Protein AF-A0A3A5JK06-F1 (afdb_monomer)

Structure (mmCIF, N/CA/C/O backbone):
data_AF-A0A3A5JK06-F1
#
_entry.id   AF-A0A3A5JK06-F1
#
loop_
_atom_site.group_PDB
_atom_site.id
_atom_site.type_symbol
_atom_site.label_atom_id
_atom_site.label_alt_id
_atom_site.label_comp_id
_atom_site.label_asym_id
_atom_site.label_entity_id
_atom_site.label_seq_id
_atom_site.pdbx_PDB_ins_code
_atom_site.Cartn_x
_atom_site.Cartn_y
_atom_site.Cartn_z
_atom_site.occupancy
_atom_site.B_iso_or_equiv
_atom_site.auth_seq_id
_atom_site.auth_comp_id
_atom_site.auth_asym_id
_atom_site.auth_atom_id
_atom_site.pdbx_PDB_model_num
ATOM 1 N N . MET A 1 1 ? 37.159 8.274 -8.902 1.00 61.00 1 MET A N 1
ATOM 2 C CA . MET A 1 1 ? 36.140 7.293 -9.326 1.00 61.00 1 MET A CA 1
ATOM 3 C C . MET A 1 1 ? 34.834 7.726 -8.692 1.00 61.00 1 MET A C 1
ATOM 5 O O . MET A 1 1 ? 34.833 7.932 -7.487 1.00 61.00 1 MET A O 1
ATOM 9 N N . TYR A 1 2 ? 33.794 7.965 -9.487 1.00 80.38 2 TYR A N 1
ATOM 10 C CA . TYR A 1 2 ? 32.463 8.293 -8.976 1.00 80.38 2 TYR A CA 1
ATOM 11 C C . TYR A 1 2 ? 31.572 7.072 -9.168 1.00 80.38 2 TYR A C 1
ATOM 13 O O . TYR A 1 2 ? 31.532 6.518 -10.265 1.00 80.38 2 TYR A O 1
ATOM 21 N N . SER A 1 3 ? 30.898 6.663 -8.099 1.00 85.75 3 SER A N 1
ATOM 22 C CA . SER A 1 3 ? 29.885 5.613 -8.129 1.00 85.75 3 SER A CA 1
ATOM 23 C C . SER A 1 3 ? 28.515 6.262 -7.998 1.00 85.75 3 SER A C 1
ATOM 25 O O . SER A 1 3 ? 28.355 7.226 -7.248 1.00 85.75 3 SER A O 1
ATOM 27 N N . PHE A 1 4 ? 27.546 5.746 -8.747 1.00 90.62 4 PHE A N 1
ATOM 28 C CA . PHE A 1 4 ? 26.143 6.120 -8.633 1.00 90.62 4 PHE A CA 1
ATOM 29 C C . PHE A 1 4 ? 25.380 4.948 -8.020 1.00 90.62 4 PHE A C 1
ATOM 31 O O . PHE A 1 4 ? 25.521 3.817 -8.481 1.00 90.62 4 PHE A O 1
ATOM 38 N N . GLU A 1 5 ? 24.583 5.230 -6.997 1.00 94.38 5 GLU A N 1
ATOM 39 C CA . GLU A 1 5 ? 23.734 4.258 -6.315 1.00 94.38 5 GLU A CA 1
ATOM 40 C C . GLU A 1 5 ? 22.296 4.769 -6.330 1.00 94.38 5 GLU A C 1
ATOM 42 O O . GLU A 1 5 ? 22.045 5.963 -6.146 1.00 94.38 5 GLU A O 1
ATOM 47 N N . SER A 1 6 ? 21.347 3.865 -6.548 1.00 93.69 6 SER A N 1
ATOM 48 C CA . SER A 1 6 ? 19.922 4.177 -6.530 1.00 93.69 6 SER A CA 1
ATOM 49 C C . SER A 1 6 ? 19.118 3.008 -5.964 1.00 93.69 6 SER A C 1
ATOM 51 O O . SER A 1 6 ? 19.579 1.864 -6.009 1.00 93.69 6 SER A O 1
ATOM 53 N N . PRO A 1 7 ? 17.892 3.261 -5.476 1.00 92.75 7 PRO A N 1
ATOM 54 C CA . PRO A 1 7 ? 16.933 2.199 -5.201 1.00 92.75 7 PRO A CA 1
ATOM 55 C C . PRO A 1 7 ? 16.678 1.338 -6.445 1.00 92.75 7 PRO A C 1
ATOM 57 O O . PRO A 1 7 ? 16.765 1.828 -7.573 1.00 92.75 7 PRO A O 1
ATOM 60 N N . ALA A 1 8 ? 16.304 0.073 -6.237 1.00 90.50 8 ALA A N 1
ATOM 61 C CA . ALA A 1 8 ? 15.871 -0.809 -7.323 1.00 90.50 8 ALA A CA 1
ATOM 62 C C . ALA A 1 8 ? 14.547 -0.344 -7.962 1.00 90.50 8 ALA A C 1
ATOM 64 O O . ALA A 1 8 ? 14.322 -0.574 -9.146 1.00 90.50 8 ALA A O 1
ATOM 65 N N . ALA A 1 9 ? 13.690 0.328 -7.185 1.00 91.50 9 ALA A N 1
ATOM 66 C CA . ALA A 1 9 ? 12.434 0.911 -7.642 1.00 91.50 9 ALA A CA 1
ATOM 67 C C . ALA A 1 9 ? 12.063 2.147 -6.804 1.00 91.50 9 ALA A C 1
ATOM 69 O O . ALA A 1 9 ? 12.393 2.225 -5.619 1.00 91.50 9 ALA A O 1
ATOM 70 N N . HIS A 1 10 ? 11.352 3.095 -7.421 1.00 93.88 10 HIS A N 1
ATOM 71 C CA . HIS A 1 10 ? 10.729 4.248 -6.760 1.00 93.88 10 HIS A CA 1
ATOM 72 C C . HIS A 1 10 ? 9.294 4.391 -7.269 1.00 93.88 10 HIS A C 1
ATOM 74 O O . HIS A 1 10 ? 9.087 4.561 -8.469 1.00 93.88 10 HIS A O 1
ATOM 80 N N . VAL A 1 11 ? 8.314 4.314 -6.367 1.00 94.75 11 VAL A N 1
ATOM 81 C CA . VAL A 1 11 ? 6.880 4.380 -6.694 1.00 94.75 11 VAL A CA 1
ATOM 82 C C . VAL A 1 11 ? 6.276 5.603 -6.014 1.00 94.75 11 VAL A C 1
ATOM 84 O O . VAL A 1 11 ? 6.385 5.767 -4.801 1.00 94.75 11 VAL A O 1
ATOM 87 N N . GLN A 1 12 ? 5.645 6.481 -6.797 1.00 96.56 12 GLN A N 1
ATOM 88 C CA . GLN A 1 12 ? 5.057 7.722 -6.302 1.00 96.56 12 GLN A CA 1
ATOM 89 C C . GLN A 1 12 ? 3.766 8.045 -7.051 1.00 96.56 12 GLN A C 1
ATOM 91 O O . GLN A 1 12 ? 3.739 8.112 -8.276 1.00 96.56 12 GLN A O 1
ATOM 96 N N . GLY A 1 13 ? 2.707 8.324 -6.297 1.00 96.12 13 GLY A N 1
ATOM 97 C CA . GLY A 1 13 ? 1.415 8.699 -6.847 1.00 96.12 13 GLY A CA 1
ATOM 98 C C . GLY A 1 13 ? 0.376 8.880 -5.750 1.00 96.12 13 GLY A C 1
ATOM 99 O O . GLY A 1 13 ? 0.583 8.517 -4.592 1.00 96.12 13 GLY A O 1
ATOM 100 N N . ARG A 1 14 ? -0.767 9.461 -6.106 1.00 96.06 14 ARG A N 1
ATOM 101 C CA . ARG A 1 14 ? -1.895 9.569 -5.181 1.00 96.06 14 ARG A CA 1
ATOM 102 C C . ARG A 1 14 ? -2.548 8.198 -5.035 1.00 96.06 14 ARG A C 1
ATOM 104 O O . ARG A 1 14 ? -3.005 7.650 -6.027 1.00 96.06 14 ARG A O 1
ATOM 111 N N . GLY A 1 15 ? -2.664 7.709 -3.804 1.00 94.75 15 GLY A N 1
ATOM 112 C CA . GLY A 1 15 ? -3.385 6.467 -3.512 1.00 94.75 15 GLY A CA 1
ATOM 113 C C . GLY A 1 15 ? -2.573 5.184 -3.691 1.00 94.75 15 GLY A C 1
ATOM 114 O O . GLY A 1 15 ? -3.098 4.131 -3.370 1.00 94.75 15 GLY A O 1
ATOM 115 N N . VAL A 1 16 ? -1.291 5.259 -4.070 1.00 96.19 16 VAL A N 1
ATOM 116 C CA . VAL A 1 16 ? -0.425 4.087 -4.351 1.00 96.19 16 VAL A CA 1
ATOM 117 C C . VAL A 1 16 ? -0.297 3.077 -3.205 1.00 96.19 16 VAL A C 1
ATOM 119 O O . VAL A 1 16 ? 0.151 1.959 -3.415 1.00 96.19 16 VAL A O 1
ATOM 122 N N . VAL A 1 17 ? -0.723 3.427 -1.988 1.00 95.31 17 VAL A N 1
ATOM 123 C CA . VAL A 1 17 ? -0.833 2.474 -0.873 1.00 95.31 17 VAL A CA 1
ATOM 124 C C . VAL A 1 17 ? -1.792 1.313 -1.179 1.00 95.31 17 VAL A C 1
ATOM 126 O O . VAL A 1 17 ? -1.644 0.244 -0.603 1.00 95.31 17 VAL A O 1
ATOM 129 N N . THR A 1 18 ? -2.758 1.493 -2.086 1.00 96.00 18 THR A N 1
ATOM 130 C CA . THR A 1 18 ? -3.660 0.416 -2.530 1.00 96.00 18 THR A CA 1
ATOM 131 C C . THR A 1 18 ? -3.035 -0.498 -3.586 1.00 96.00 18 THR A C 1
ATOM 133 O O . THR A 1 18 ? -3.632 -1.510 -3.929 1.00 96.00 18 THR A O 1
ATOM 136 N N . GLU A 1 19 ? -1.841 -0.161 -4.079 1.00 94.75 19 GLU A N 1
ATOM 137 C CA . GLU A 1 19 ? -1.062 -0.912 -5.078 1.00 94.75 19 GLU A CA 1
ATOM 138 C C . GLU A 1 19 ? 0.193 -1.559 -4.444 1.00 94.75 19 GLU A C 1
ATOM 140 O O . GLU A 1 19 ? 1.083 -2.044 -5.142 1.00 94.75 19 GLU A O 1
ATOM 145 N N . LEU A 1 20 ? 0.291 -1.548 -3.107 1.00 94.06 20 LEU A N 1
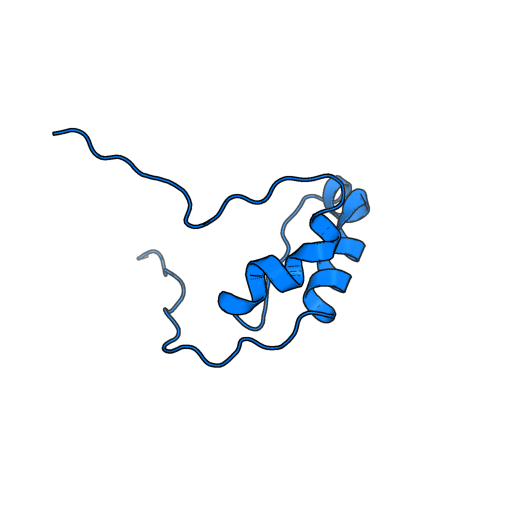ATOM 146 C CA . LEU A 1 20 ? 1.416 -2.091 -2.340 1.00 94.06 20 LEU A CA 1
ATOM 147 C C . LEU A 1 20 ? 1.699 -3.554 -2.687 1.00 94.06 20 LEU A C 1
ATOM 149 O O . LEU A 1 20 ? 2.857 -3.889 -2.922 1.00 94.06 20 LEU A O 1
ATOM 153 N N . GLY A 1 21 ? 0.659 -4.390 -2.738 1.00 93.81 21 GLY A N 1
ATOM 154 C CA . GLY A 1 21 ? 0.758 -5.808 -3.083 1.00 93.81 21 GLY A CA 1
ATOM 155 C C . GLY A 1 21 ? 1.444 -6.040 -4.423 1.00 93.81 21 GLY A C 1
ATOM 156 O O . GLY A 1 21 ? 2.447 -6.747 -4.485 1.00 93.81 21 GLY A O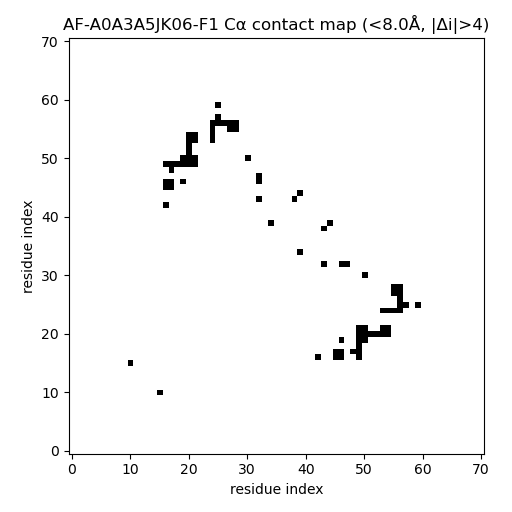 1
ATOM 157 N N . ASP A 1 22 ? 0.977 -5.364 -5.472 1.00 92.69 22 ASP A N 1
ATOM 158 C CA . ASP A 1 22 ? 1.552 -5.457 -6.818 1.00 92.69 22 ASP A CA 1
ATOM 159 C C . ASP A 1 22 ? 3.012 -4.988 -6.856 1.00 92.69 22 ASP A C 1
ATOM 161 O O . ASP A 1 22 ? 3.858 -5.608 -7.502 1.00 92.69 22 ASP A O 1
ATOM 165 N N . CYS A 1 23 ? 3.332 -3.918 -6.122 1.00 92.94 23 CYS A N 1
ATOM 166 C CA . CYS A 1 23 ? 4.686 -3.368 -6.069 1.00 92.94 23 CYS A CA 1
ATOM 167 C C . CYS A 1 23 ? 5.694 -4.314 -5.400 1.00 92.94 23 CYS A C 1
ATOM 169 O O . CYS A 1 23 ? 6.879 -4.279 -5.740 1.00 92.94 23 CYS A O 1
ATOM 171 N N . VAL A 1 24 ? 5.255 -5.124 -4.430 1.00 92.31 24 VAL A N 1
ATOM 172 C CA . VAL A 1 24 ? 6.138 -5.992 -3.632 1.00 92.31 24 VAL A CA 1
ATOM 173 C C . VAL A 1 24 ? 5.962 -7.481 -3.915 1.00 92.31 24 VAL A C 1
ATOM 175 O O . VAL A 1 24 ? 6.700 -8.279 -3.340 1.00 92.31 24 VAL A O 1
ATOM 178 N N . ALA A 1 25 ? 5.051 -7.866 -4.815 1.00 91.38 25 ALA A N 1
ATOM 179 C CA . ALA A 1 25 ? 4.740 -9.263 -5.122 1.00 91.38 25 ALA A CA 1
ATOM 180 C C . ALA A 1 25 ? 5.986 -10.080 -5.494 1.00 91.38 25 ALA A C 1
ATOM 182 O O . ALA A 1 25 ? 6.098 -11.242 -5.122 1.00 91.38 25 ALA A O 1
ATOM 183 N N . SER A 1 26 ? 6.970 -9.473 -6.168 1.00 88.25 26 SER A N 1
ATOM 184 C CA . SER A 1 26 ? 8.220 -10.149 -6.541 1.00 88.25 26 SER A CA 1
ATOM 185 C C . SER A 1 26 ? 9.236 -10.292 -5.398 1.00 88.25 26 SER A C 1
ATOM 187 O O . SER A 1 26 ? 10.267 -10.932 -5.588 1.00 88.25 26 SER A O 1
ATOM 189 N N . LEU A 1 27 ? 9.012 -9.664 -4.238 1.00 90.38 27 LEU A N 1
ATOM 190 C CA . LEU A 1 27 ? 9.949 -9.671 -3.105 1.00 90.38 27 LEU A CA 1
ATOM 191 C C . LEU A 1 27 ? 9.719 -10.849 -2.151 1.00 90.38 27 LEU A C 1
ATOM 193 O O . LEU A 1 27 ? 10.642 -11.247 -1.439 1.00 90.38 27 LEU A O 1
ATOM 197 N N . GLY A 1 28 ? 8.509 -11.414 -2.122 1.00 89.31 28 GLY A N 1
ATOM 198 C CA . GLY A 1 28 ? 8.172 -12.552 -1.273 1.00 89.31 28 GLY A CA 1
ATOM 199 C C . GLY A 1 28 ? 6.673 -12.708 -1.040 1.00 89.31 28 GLY A C 1
ATOM 200 O O . GLY A 1 28 ? 5.860 -11.937 -1.531 1.00 89.31 28 GLY A O 1
ATOM 201 N N . SER A 1 29 ? 6.310 -13.731 -0.269 1.00 88.56 29 SER A N 1
ATOM 202 C CA . SER A 1 29 ? 4.918 -14.102 0.024 1.00 88.56 29 SER A CA 1
ATOM 203 C C . SER A 1 29 ? 4.402 -13.565 1.362 1.00 88.56 29 SER A C 1
ATOM 205 O O . SER A 1 29 ? 3.317 -13.932 1.806 1.00 88.56 29 SER A O 1
ATOM 207 N N . SER A 1 30 ? 5.216 -12.808 2.094 1.00 90.56 30 SER A N 1
ATOM 208 C CA . SER A 1 30 ? 4.876 -12.302 3.424 1.00 90.56 30 SER A CA 1
ATOM 209 C C . SER A 1 30 ? 5.571 -10.972 3.662 1.00 90.56 30 SER A C 1
ATOM 211 O O . SER A 1 30 ? 6.737 -10.807 3.302 1.00 90.56 30 SER A O 1
ATOM 213 N N . ALA A 1 31 ? 4.871 -10.043 4.307 1.00 92.12 31 ALA A N 1
ATOM 214 C CA . ALA A 1 31 ? 5.383 -8.720 4.626 1.00 92.12 31 ALA A CA 1
ATOM 215 C C . ALA A 1 31 ? 5.144 -8.381 6.103 1.00 92.12 31 ALA A C 1
ATOM 217 O O . ALA A 1 31 ? 4.134 -8.766 6.691 1.00 92.12 31 ALA A O 1
ATOM 218 N N . LEU A 1 32 ? 6.076 -7.632 6.694 1.00 94.94 32 LEU A N 1
ATOM 219 C CA . LEU A 1 32 ? 5.907 -7.001 8.001 1.00 94.94 32 LEU A CA 1
ATOM 220 C C . LEU A 1 32 ? 5.649 -5.509 7.786 1.00 94.94 32 LEU A C 1
ATOM 222 O O . LEU A 1 32 ? 6.538 -4.783 7.345 1.00 94.94 32 LEU A O 1
ATOM 226 N N . VAL A 1 33 ? 4.442 -5.052 8.114 1.00 95.06 33 VAL A N 1
ATOM 227 C CA . VAL A 1 33 ? 4.078 -3.630 8.061 1.00 95.06 33 VAL A CA 1
ATOM 228 C C . VAL A 1 33 ? 4.486 -2.962 9.374 1.00 95.06 33 VAL A C 1
ATOM 230 O O . VAL A 1 33 ? 4.040 -3.379 10.442 1.00 95.06 33 VAL A O 1
ATOM 233 N N . ILE A 1 34 ? 5.332 -1.931 9.295 1.00 96.12 34 ILE A N 1
ATOM 234 C CA . ILE A 1 34 ? 5.843 -1.182 10.452 1.00 96.12 34 ILE A CA 1
ATOM 235 C C . ILE A 1 34 ? 5.425 0.283 10.319 1.00 96.12 34 ILE A C 1
ATOM 237 O O . ILE A 1 34 ? 5.669 0.912 9.292 1.00 96.12 34 ILE A O 1
ATOM 241 N N . GLY A 1 35 ? 4.836 0.827 11.378 1.00 96.00 35 GLY A N 1
ATOM 242 C CA . GLY A 1 35 ? 4.472 2.233 11.524 1.00 96.00 35 GLY A CA 1
ATOM 243 C C . GLY A 1 35 ? 4.122 2.519 12.982 1.00 96.00 35 GLY A C 1
ATOM 244 O O . GLY A 1 35 ? 3.909 1.584 13.755 1.00 96.00 35 GLY A O 1
ATOM 245 N N . ASP A 1 36 ? 4.097 3.792 13.369 1.00 98.25 36 ASP A N 1
ATOM 246 C CA . ASP A 1 36 ? 3.492 4.178 14.645 1.00 98.25 36 ASP A CA 1
ATOM 247 C C . ASP A 1 36 ? 1.960 4.053 14.590 1.00 98.25 36 ASP A C 1
ATOM 249 O O . ASP A 1 36 ? 1.374 3.861 13.522 1.00 98.25 36 ASP A O 1
ATOM 253 N N . GLU A 1 37 ? 1.317 4.149 15.752 1.00 97.88 37 GLU A N 1
ATOM 254 C CA . GLU A 1 37 ? -0.136 4.017 15.898 1.00 97.88 37 GLU A CA 1
ATOM 255 C C . GLU A 1 37 ? -0.905 4.997 15.001 1.00 97.88 37 GLU A C 1
ATOM 257 O O . GLU A 1 37 ? -1.799 4.582 14.272 1.00 97.88 37 GLU A O 1
ATOM 262 N N . VAL A 1 38 ? -0.491 6.267 14.949 1.00 98.19 38 VAL A N 1
ATOM 263 C CA . VAL A 1 38 ? -1.166 7.295 14.144 1.00 98.19 38 VAL A CA 1
ATOM 264 C C . VAL A 1 38 ? -1.057 6.973 12.654 1.00 98.19 38 VAL A C 1
ATOM 266 O O . VAL A 1 38 ? -2.032 7.090 11.916 1.00 98.19 38 VAL A O 1
ATOM 269 N N . VA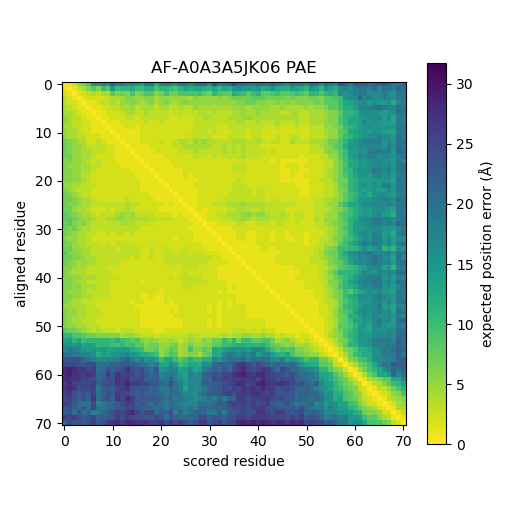L A 1 39 ? 0.115 6.548 12.181 1.00 97.69 39 VAL A N 1
ATOM 270 C CA . VAL A 1 39 ? 0.304 6.164 10.776 1.00 97.69 39 VAL A CA 1
ATOM 271 C C . VAL A 1 39 ? -0.524 4.927 10.432 1.00 97.69 39 VAL A C 1
ATOM 273 O O . VAL A 1 39 ? -1.186 4.901 9.390 1.00 97.69 39 VAL A O 1
ATOM 276 N N . LEU A 1 40 ? -0.514 3.908 11.293 1.00 97.81 40 LEU A N 1
ATOM 277 C CA . LEU A 1 40 ? -1.269 2.678 11.065 1.00 97.81 40 LEU A CA 1
ATOM 278 C C . LEU A 1 40 ? -2.785 2.914 11.109 1.00 97.81 40 LEU A C 1
ATOM 280 O O . LEU A 1 40 ? -3.490 2.309 10.305 1.00 97.81 40 LEU A O 1
ATOM 284 N N . ASP A 1 41 ? -3.275 3.853 11.914 1.00 98.19 41 ASP A N 1
ATOM 285 C CA . ASP A 1 41 ? -4.683 4.265 11.901 1.00 98.19 41 ASP A CA 1
ATOM 286 C C . ASP A 1 41 ? -5.083 4.962 10.586 1.00 98.19 41 ASP A C 1
ATOM 288 O O . ASP A 1 41 ? -6.223 4.860 10.132 1.00 98.19 41 ASP A O 1
ATOM 292 N N . ILE A 1 42 ? -4.152 5.664 9.928 1.00 97.81 42 ILE A N 1
ATOM 293 C CA . ILE A 1 42 ? -4.434 6.397 8.681 1.00 97.81 42 ILE A CA 1
ATOM 294 C C . ILE A 1 42 ? -4.389 5.480 7.447 1.00 97.81 42 ILE A C 1
ATOM 296 O O . ILE A 1 42 ? -5.179 5.669 6.508 1.00 97.81 42 ILE A O 1
ATOM 300 N N . VAL A 1 43 ? -3.437 4.538 7.392 1.00 97.06 43 VAL A N 1
ATOM 301 C CA . VAL A 1 43 ? -3.162 3.738 6.178 1.00 97.06 43 VAL A CA 1
ATOM 302 C C . VAL A 1 43 ? -3.035 2.232 6.390 1.00 97.06 43 VAL A C 1
ATOM 304 O O . VAL A 1 43 ? -3.000 1.502 5.399 1.00 97.06 43 VAL A O 1
ATOM 307 N N . GLY A 1 44 ? -2.964 1.757 7.633 1.00 97.06 44 GLY A N 1
ATOM 308 C CA . GLY A 1 44 ? -2.632 0.369 7.961 1.00 97.06 44 GLY A CA 1
ATOM 309 C C . GLY A 1 44 ? -3.587 -0.640 7.332 1.00 97.06 44 GLY A C 1
ATOM 310 O O . GLY A 1 44 ? -3.128 -1.610 6.733 1.00 97.06 44 GLY A O 1
ATOM 311 N N . ASP A 1 45 ? -4.892 -0.371 7.378 1.00 97.62 45 ASP A N 1
ATOM 312 C CA . ASP A 1 45 ? -5.893 -1.252 6.769 1.00 97.62 45 ASP A CA 1
ATOM 313 C C . ASP A 1 45 ? -5.745 -1.323 5.247 1.00 97.62 45 ASP A C 1
ATOM 315 O O . ASP A 1 45 ? -5.717 -2.412 4.687 1.00 97.62 45 ASP A O 1
ATOM 319 N N . ARG A 1 46 ? -5.544 -0.185 4.567 1.00 97.25 46 ARG A N 1
ATOM 320 C CA . ARG A 1 46 ? -5.351 -0.166 3.103 1.00 97.25 46 ARG A CA 1
ATOM 321 C C . ARG A 1 46 ? -4.084 -0.907 2.689 1.00 97.25 46 ARG A C 1
ATOM 323 O O . ARG A 1 46 ? -4.091 -1.599 1.677 1.00 97.25 46 ARG A O 1
ATOM 330 N N . ALA A 1 47 ? -3.015 -0.758 3.471 1.00 96.50 47 ALA A N 1
ATOM 331 C CA . ALA A 1 47 ? -1.766 -1.465 3.235 1.00 96.50 47 ALA A CA 1
ATOM 332 C C . ALA A 1 47 ? -1.946 -2.981 3.392 1.00 96.50 47 ALA A C 1
ATOM 334 O O . ALA A 1 47 ? -1.518 -3.727 2.518 1.00 96.50 47 ALA A O 1
ATOM 335 N N . ARG A 1 48 ? -2.610 -3.437 4.463 1.00 96.44 48 ARG A N 1
ATOM 336 C CA . ARG A 1 48 ? -2.898 -4.864 4.682 1.00 96.44 48 ARG A CA 1
ATOM 337 C C . ARG A 1 48 ? -3.797 -5.437 3.595 1.00 96.44 48 ARG A C 1
ATOM 339 O O . ARG A 1 48 ? -3.418 -6.427 2.993 1.00 96.44 48 ARG A O 1
ATOM 346 N N . THR A 1 49 ? -4.908 -4.771 3.275 1.00 97.19 49 THR A N 1
ATOM 347 C CA . THR A 1 49 ? -5.809 -5.206 2.197 1.00 97.19 49 THR A CA 1
ATOM 348 C C . THR A 1 49 ? -5.0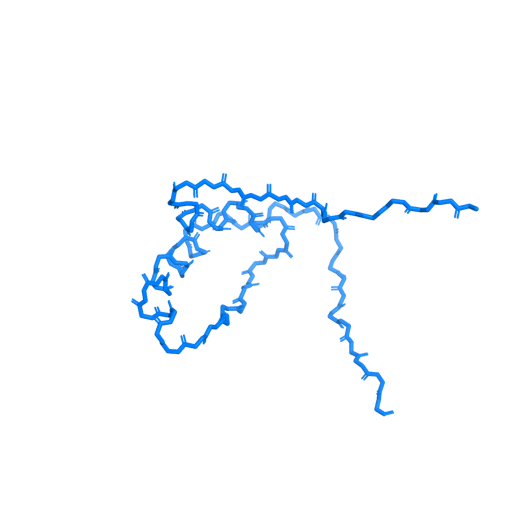66 -5.345 0.870 1.00 97.19 49 THR A C 1
ATOM 350 O O . THR A 1 49 ? -5.173 -6.375 0.222 1.00 97.19 49 THR A O 1
ATOM 353 N N . SER A 1 50 ? -4.243 -4.359 0.496 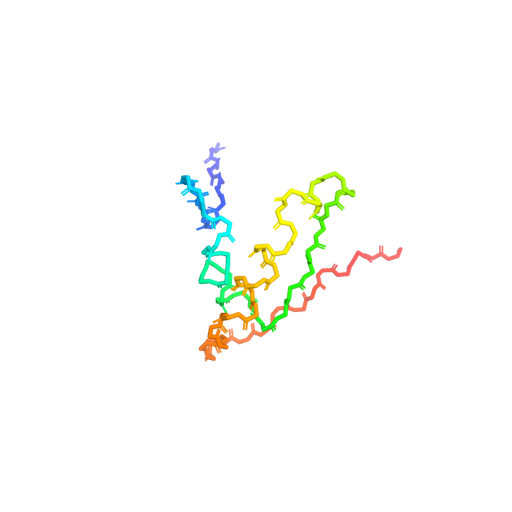1.00 96.12 50 SER A N 1
ATOM 354 C CA . SER A 1 50 ? -3.455 -4.437 -0.739 1.00 96.12 50 SER A CA 1
ATOM 355 C C . SER A 1 50 ? -2.459 -5.606 -0.742 1.00 96.12 50 SER A C 1
ATOM 357 O O . SER A 1 50 ? -2.244 -6.219 -1.782 1.00 96.12 50 SER A O 1
ATOM 359 N N . LEU A 1 51 ? -1.850 -5.923 0.405 1.00 94.75 51 LEU A N 1
ATOM 360 C CA . LEU A 1 51 ? -0.921 -7.049 0.544 1.00 94.75 51 LEU A CA 1
ATOM 361 C C . LEU A 1 51 ? -1.634 -8.410 0.535 1.00 94.75 51 LEU A C 1
ATOM 363 O O . LEU A 1 51 ? -1.081 -9.365 -0.002 1.00 94.75 51 LEU A O 1
ATOM 367 N N . ASP A 1 52 ? -2.833 -8.496 1.111 1.00 93.44 52 ASP A N 1
ATOM 368 C CA . ASP A 1 52 ? -3.633 -9.726 1.169 1.00 93.44 52 ASP A CA 1
ATOM 369 C C . ASP A 1 52 ? -4.257 -10.073 -0.194 1.00 93.44 52 ASP A C 1
ATOM 371 O O . ASP A 1 52 ? -4.370 -11.248 -0.541 1.00 93.44 52 ASP A O 1
ATOM 375 N N . ASP A 1 53 ? -4.613 -9.056 -0.985 1.00 90.56 53 ASP A N 1
ATOM 376 C CA . ASP A 1 53 ? -5.153 -9.214 -2.342 1.00 90.56 53 ASP A CA 1
ATOM 377 C C . ASP A 1 53 ? -4.059 -9.504 -3.391 1.00 90.56 53 ASP A C 1
ATOM 379 O O . ASP A 1 53 ? -4.361 -9.772 -4.559 1.00 90.56 53 ASP A O 1
ATOM 383 N N . ALA A 1 54 ? -2.783 -9.455 -2.994 1.00 82.69 54 ALA A N 1
ATOM 384 C CA . ALA A 1 54 ? -1.661 -9.625 -3.903 1.00 82.69 54 ALA A CA 1
ATOM 385 C C . ALA A 1 54 ? -1.588 -11.062 -4.454 1.00 82.69 54 ALA A C 1
ATOM 387 O O . ALA A 1 54 ? -1.726 -12.038 -3.705 1.00 82.69 54 ALA A O 1
ATOM 388 N N . PRO A 1 55 ? -1.296 -11.239 -5.756 1.00 67.88 55 PRO A N 1
ATOM 389 C CA . PRO A 1 55 ? -1.008 -12.560 -6.290 1.00 67.88 55 PRO A CA 1
ATOM 390 C C . PRO A 1 55 ? 0.269 -13.126 -5.641 1.00 67.88 55 PRO A C 1
ATOM 392 O O . PRO A 1 55 ? 1.207 -12.373 -5.362 1.00 67.88 55 PRO A O 1
ATOM 395 N N . PRO A 1 56 ? 0.355 -14.453 -5.418 1.00 63.81 56 PRO A N 1
ATOM 396 C CA . PRO A 1 56 ? 1.567 -15.061 -4.883 1.00 63.81 56 PRO A CA 1
ATOM 397 C C . PRO A 1 56 ? 2.755 -14.779 -5.817 1.00 63.81 56 PRO A C 1
ATOM 399 O O . PRO A 1 56 ? 2.556 -14.743 -7.038 1.00 63.81 56 PRO A O 1
ATOM 402 N N . PRO A 1 57 ? 3.985 -1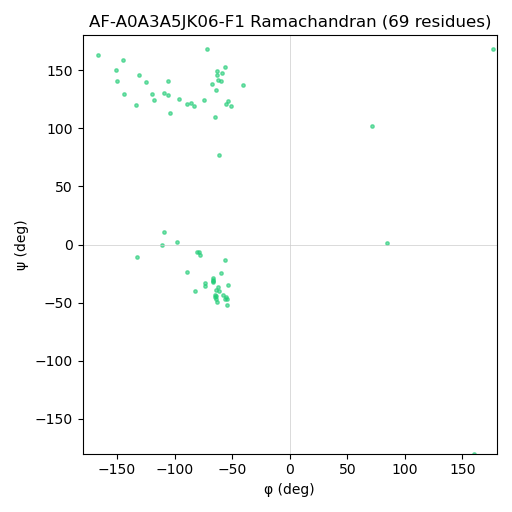4.629 -5.282 1.00 62.66 57 PRO A N 1
ATOM 403 C CA . PRO A 1 57 ? 5.175 -14.443 -6.103 1.00 62.66 57 PRO A CA 1
ATOM 404 C C . PRO A 1 57 ? 5.230 -15.537 -7.168 1.00 62.66 57 PRO A C 1
ATOM 406 O O . PRO A 1 57 ? 5.305 -16.730 -6.858 1.00 62.66 57 PRO A O 1
ATOM 409 N N . ASN A 1 58 ? 5.196 -15.135 -8.435 1.00 52.91 58 ASN A N 1
ATOM 410 C CA . ASN A 1 58 ? 5.608 -15.993 -9.530 1.00 52.91 58 ASN A CA 1
ATOM 411 C C . ASN A 1 58 ? 7.034 -16.458 -9.219 1.00 52.91 58 ASN A C 1
ATOM 413 O O . ASN A 1 58 ? 7.914 -15.636 -8.988 1.00 52.91 58 ASN A O 1
ATOM 417 N N . GLN A 1 59 ? 7.211 -17.779 -9.125 1.00 49.28 59 GLN A N 1
ATOM 418 C CA . GLN A 1 59 ? 8.391 -18.467 -8.600 1.00 49.28 59 GLN A CA 1
ATOM 419 C C . GLN A 1 59 ? 9.642 -18.147 -9.437 1.00 49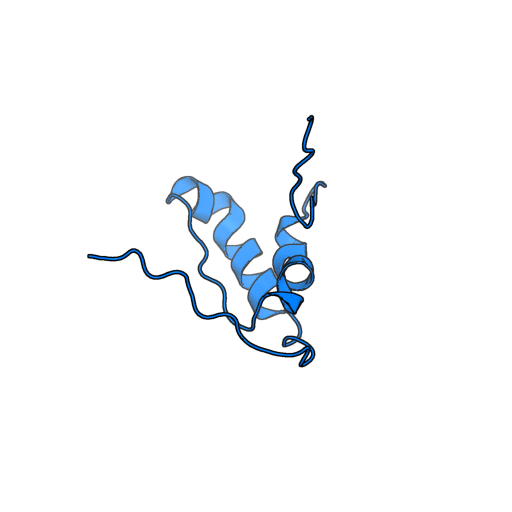.28 59 GLN A C 1
ATOM 421 O O . GLN A 1 59 ? 10.065 -18.933 -10.277 1.00 49.28 59 GLN A O 1
ATOM 426 N N . LEU A 1 60 ? 10.207 -16.960 -9.236 1.00 46.28 60 LEU A N 1
ATOM 427 C CA . LEU A 1 60 ? 11.483 -16.526 -9.776 1.00 46.28 60 LEU A CA 1
ATOM 428 C C . LEU A 1 60 ? 12.541 -16.765 -8.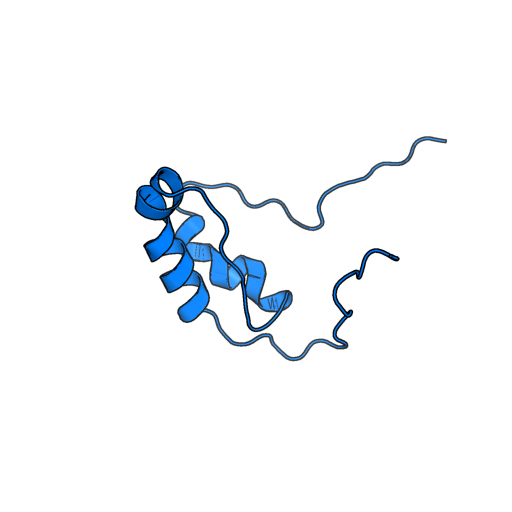699 1.00 46.28 60 LEU A C 1
ATOM 430 O O . LEU A 1 60 ? 12.391 -16.396 -7.537 1.00 46.28 60 LEU A O 1
ATOM 434 N N . ASP A 1 61 ? 13.559 -17.499 -9.119 1.00 45.88 61 ASP A N 1
ATOM 435 C CA . ASP A 1 61 ? 14.567 -18.198 -8.339 1.00 45.88 61 ASP A CA 1
ATOM 436 C C . ASP A 1 61 ? 15.143 -17.503 -7.086 1.00 45.88 61 ASP A C 1
ATOM 438 O O . ASP A 1 61 ? 15.612 -16.370 -7.105 1.00 45.88 61 ASP A O 1
ATOM 442 N N . ARG A 1 62 ? 15.267 -18.350 -6.049 1.00 47.41 62 ARG A N 1
ATOM 443 C CA . ARG A 1 62 ? 16.213 -18.333 -4.915 1.00 47.41 62 ARG A CA 1
ATOM 444 C C . ARG A 1 62 ? 16.026 -17.247 -3.842 1.00 47.41 62 ARG A C 1
ATOM 446 O O . ARG A 1 62 ? 16.529 -16.134 -3.931 1.00 47.41 62 ARG A O 1
ATOM 453 N N . ALA A 1 63 ? 15.436 -17.675 -2.723 1.00 48.53 63 ALA A N 1
ATOM 454 C CA . ALA A 1 63 ? 15.409 -16.938 -1.463 1.00 48.53 63 ALA A CA 1
ATOM 455 C C . ALA A 1 63 ? 16.825 -16.536 -1.002 1.00 48.53 63 ALA A C 1
ATOM 457 O O . ALA A 1 63 ? 17.694 -17.390 -0.800 1.00 48.53 63 ALA A O 1
ATOM 458 N N . VAL A 1 64 ? 17.036 -15.236 -0.796 1.00 50.72 64 VAL A N 1
ATOM 459 C CA . VAL A 1 64 ? 18.189 -14.701 -0.064 1.00 50.72 64 VAL A CA 1
ATOM 460 C C . VAL A 1 64 ? 17.793 -14.638 1.416 1.00 50.72 64 VAL A C 1
ATOM 462 O O . VAL A 1 64 ? 16.794 -13.995 1.738 1.00 50.72 64 VAL A O 1
ATOM 465 N N . PRO A 1 65 ? 18.505 -15.322 2.330 1.00 48.69 65 PRO A N 1
ATOM 466 C CA . PRO A 1 65 ? 18.170 -15.289 3.750 1.00 48.69 65 PRO A CA 1
ATOM 467 C C . PRO A 1 65 ? 18.319 -13.868 4.322 1.00 48.69 65 PRO A C 1
ATOM 469 O O . PRO A 1 65 ? 19.175 -13.108 3.858 1.00 48.69 65 PRO A O 1
ATOM 472 N N . PRO A 1 66 ? 17.517 -13.501 5.340 1.00 51.53 66 PRO A N 1
ATOM 473 C CA . PRO A 1 66 ? 17.593 -12.184 5.955 1.00 51.53 66 PRO A CA 1
ATOM 474 C C . PRO A 1 66 ? 18.995 -11.944 6.539 1.00 51.53 66 PRO A C 1
ATOM 476 O O . PRO A 1 66 ? 19.579 -12.862 7.125 1.00 51.53 66 PRO A O 1
ATOM 479 N N . PRO A 1 67 ? 19.550 -10.726 6.416 1.00 54.06 67 PRO A N 1
ATOM 480 C CA . PRO A 1 67 ? 20.856 -10.414 6.975 1.00 54.06 67 PRO A CA 1
ATOM 481 C C . PRO A 1 67 ? 20.811 -10.510 8.504 1.00 54.06 67 PRO A C 1
ATOM 483 O O . PRO A 1 67 ? 20.213 -9.678 9.187 1.00 54.06 67 PRO A O 1
ATOM 486 N N . THR A 1 68 ? 21.470 -11.523 9.061 1.00 64.19 68 THR A N 1
ATOM 487 C CA . THR A 1 68 ? 21.728 -11.619 10.500 1.00 64.19 68 THR A CA 1
ATOM 488 C C . THR A 1 68 ? 22.965 -10.793 10.836 1.00 64.19 68 THR A C 1
ATOM 490 O O . THR A 1 68 ? 24.052 -11.081 10.332 1.00 64.19 68 THR A O 1
ATOM 493 N N . LYS A 1 69 ? 22.828 -9.771 11.691 1.00 54.88 69 LYS A N 1
ATOM 494 C CA . LYS A 1 69 ? 23.998 -9.070 12.242 1.00 54.88 69 LYS A CA 1
ATOM 495 C C . LYS A 1 69 ? 24.812 -10.050 13.108 1.00 54.88 69 LYS A C 1
ATOM 497 O O . LYS A 1 69 ? 24.198 -10.757 13.911 1.00 54.88 69 LYS A O 1
ATOM 502 N N . PRO A 1 70 ? 26.150 -10.122 12.963 1.00 56.50 70 PRO A N 1
ATOM 503 C CA . PRO A 1 70 ? 26.977 -10.914 13.867 1.00 56.50 70 PRO A CA 1
ATOM 504 C C . PRO A 1 70 ?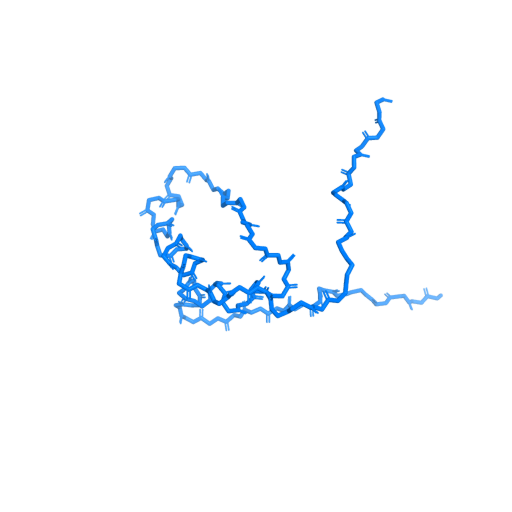 26.859 -10.365 15.297 1.00 56.50 70 PRO A C 1
ATOM 506 O O . PRO A 1 70 ? 26.735 -9.153 15.485 1.00 56.50 70 PRO A O 1
ATOM 509 N N . ARG A 1 71 ? 26.828 -11.285 16.269 1.00 59.25 71 ARG A N 1
ATOM 510 C CA . ARG A 1 71 ? 26.806 -10.997 17.711 1.00 59.25 71 ARG A CA 1
ATOM 511 C C . ARG A 1 71 ? 28.067 -10.278 18.168 1.00 59.25 71 ARG A C 1
ATOM 513 O O . ARG A 1 71 ? 29.147 -10.624 17.642 1.00 59.25 71 ARG A O 1
#

Foldseek 3Di:
DDDDDDDPDDDDDPPCLLQLLVVCQQVALDDDDDDDPVVCVVRVVSNVNSNVPHDHHPCDDDDDDDDDDDD

Radius of gyration: 15.26 Å; Cα contacts (8 Å, |Δi|>4): 42; chains: 1; bounding box: 42×28×28 Å

Sequence (71 aa):
MYSFESPAAHVQGRGVVTELGDCVASLGSSALVIGDEVVLDIVGDRARTSLDDAPPPNQLDRAVPPPTKPR

Secondary structure (DSSP, 8-state):
-------S-----TTGGGGHHHHHTTT-S-------HHHHHHHHHHHHHHHHSSPPPP--S-PPPP-PPP-

pLDDT: mean 83.95, std 17.66, range [45.88, 98.25]

Solvent-accessible surface area (backbone atoms only — not comparable to full-atom values): 4924 Å² total; per-residue (Å²): 138,88,84,88,86,77,76,96,72,86,89,86,65,90,69,51,54,60,44,43,12,72,76,43,20,86,78,46,86,76,84,86,89,84,71,56,70,72,55,37,74,75,45,39,63,49,39,49,52,18,48,70,72,31,67,73,42,76,91,70,83,78,89,76,78,80,89,74,79,82,131

Mean predicted aligned error: 8.43 Å